Protein AF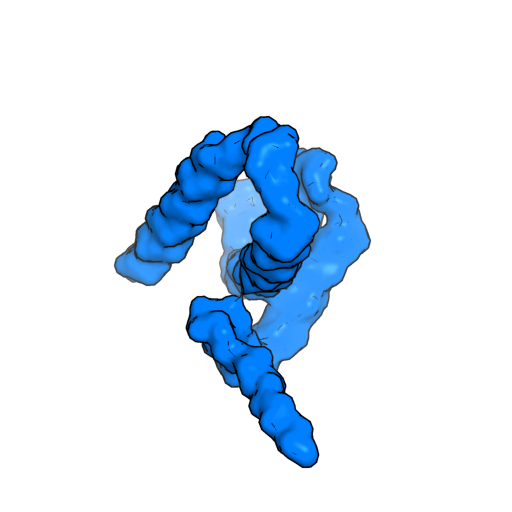-A0A255H8Q5-F1 (afdb_monomer)

Secondary structure (DSSP, 8-state):
-HHHHHHHHHHHHHHHHHHTS-S--TT--HHHHHHHHHHHHHHHHHHHHHHHHHHHHHHHTTHHHHHHSS-HHHHHHTSTT--HHHHHHHHHHHHHHHT-HHHHHHHHTT--------

pLDDT: mean 71.22, std 18.43, range [35.31, 93.31]

Solvent-accessible surface area (backbone atoms only — not comparable to full-atom values): 6857 Å² total; per-residue (Å²): 122,71,65,64,58,52,53,50,53,52,53,51,52,51,51,59,53,55,74,64,59,70,88,78,62,86,90,58,54,76,65,62,50,49,53,51,50,53,51,50,54,50,51,52,53,41,52,54,50,50,52,16,43,57,50,27,57,36,48,77,63,40,42,39,37,77,76,65,76,32,55,51,68,63,54,52,48,70,42,93,88,41,54,68,70,55,49,51,46,29,43,52,52,15,52,62,38,68,77,32,69,66,55,49,49,29,56,73,72,71,57,76,80,76,76,81,78,129

Sequence (118 aa):
MAGALGALEALQGVLHLLDRVRSDRSGLGPEERLEIVEAARLASRRLKALTAVVVAEADAAESSMVARGTPMTSWLALDAATDAKQAAGMVWTGKELGELPVVREAALQGGCRRGRAG

Structure (mmCIF, N/CA/C/O backbone):
data_AF-A0A255H8Q5-F1
#
_entry.id   AF-A0A255H8Q5-F1
#
loop_
_atom_site.group_PDB
_atom_site.id
_atom_site.type_symbol
_atom_site.label_atom_id
_atom_site.label_alt_id
_atom_site.label_comp_id
_atom_site.label_asym_id
_atom_site.label_entity_id
_atom_site.label_seq_id
_atom_site.pdbx_PDB_ins_code
_atom_site.Cartn_x
_atom_site.Cartn_y
_atom_site.Cartn_z
_atom_site.occupancy
_atom_site.B_iso_or_equiv
_atom_site.auth_seq_id
_atom_site.auth_comp_id
_atom_site.auth_asym_id
_atom_site.auth_atom_id
_atom_site.pdbx_PDB_model_num
ATOM 1 N N . MET A 1 1 ? 9.256 -17.788 -8.898 1.00 45.22 1 MET A N 1
ATOM 2 C CA . MET A 1 1 ? 7.820 -17.617 -9.230 1.00 45.22 1 MET A CA 1
ATOM 3 C C . MET A 1 1 ? 6.875 -17.705 -8.023 1.00 45.22 1 MET A C 1
ATOM 5 O O . MET A 1 1 ? 5.835 -17.071 -8.083 1.00 45.22 1 MET A O 1
ATOM 9 N N . ALA A 1 2 ? 7.211 -18.391 -6.917 1.00 54.72 2 ALA A N 1
ATOM 10 C CA . ALA A 1 2 ? 6.317 -18.506 -5.749 1.00 54.72 2 ALA A CA 1
ATOM 11 C C . ALA A 1 2 ? 6.103 -17.198 -4.944 1.00 54.72 2 ALA A C 1
ATOM 13 O O . ALA A 1 2 ? 5.030 -16.991 -4.391 1.00 54.72 2 ALA A O 1
ATOM 14 N N . GLY A 1 3 ? 7.088 -16.290 -4.909 1.00 62.03 3 GLY A N 1
ATOM 15 C CA . GLY A 1 3 ? 7.007 -15.066 -4.093 1.00 62.03 3 GLY A CA 1
ATOM 16 C C . GLY A 1 3 ? 6.009 -14.012 -4.592 1.00 62.03 3 GLY A C 1
ATOM 17 O O . GLY A 1 3 ? 5.322 -13.395 -3.786 1.00 62.03 3 GLY A O 1
ATOM 18 N N . ALA A 1 4 ? 5.882 -13.831 -5.911 1.00 61.97 4 ALA A N 1
ATOM 19 C CA . ALA A 1 4 ? 4.980 -12.827 -6.487 1.00 61.97 4 ALA A CA 1
ATOM 20 C C . ALA A 1 4 ? 3.498 -13.200 -6.310 1.00 61.97 4 ALA A C 1
ATOM 22 O O . ALA A 1 4 ? 2.677 -12.337 -6.012 1.00 61.97 4 ALA A O 1
ATOM 23 N N . LEU A 1 5 ? 3.172 -14.493 -6.436 1.00 63.12 5 LEU A N 1
ATOM 24 C CA . LEU A 1 5 ? 1.825 -15.007 -6.178 1.00 63.12 5 LEU A CA 1
ATOM 25 C C . LEU A 1 5 ? 1.444 -14.834 -4.701 1.00 63.12 5 LEU A C 1
ATOM 27 O O . LEU A 1 5 ? 0.359 -14.336 -4.421 1.00 63.12 5 LEU A O 1
ATOM 31 N N . GLY A 1 6 ? 2.364 -15.126 -3.774 1.00 80.00 6 GLY A N 1
ATOM 32 C CA . GLY A 1 6 ? 2.125 -14.917 -2.342 1.00 80.00 6 GLY A CA 1
ATOM 33 C C . GLY A 1 6 ? 1.942 -13.443 -1.954 1.00 80.00 6 GLY A C 1
ATOM 34 O O . GLY A 1 6 ? 1.078 -13.122 -1.142 1.00 80.00 6 GLY A O 1
ATOM 35 N N . ALA A 1 7 ? 2.708 -12.526 -2.554 1.00 78.06 7 ALA A N 1
ATOM 36 C CA . ALA A 1 7 ? 2.568 -11.091 -2.289 1.00 78.06 7 ALA A CA 1
ATOM 37 C C . ALA A 1 7 ? 1.233 -10.526 -2.806 1.00 78.06 7 ALA A C 1
ATOM 39 O O . ALA A 1 7 ? 0.586 -9.733 -2.118 1.00 78.06 7 ALA A O 1
ATOM 40 N N . LEU A 1 8 ? 0.805 -10.951 -4.000 1.00 83.06 8 LEU A N 1
ATOM 41 C CA . LEU A 1 8 ? -0.474 -10.538 -4.574 1.00 83.06 8 LEU A CA 1
ATOM 42 C C . LEU A 1 8 ? -1.657 -11.072 -3.757 1.00 83.06 8 LEU A C 1
ATOM 44 O O . LEU A 1 8 ? -2.562 -10.305 -3.435 1.00 83.06 8 LEU A O 1
ATOM 48 N N . GLU A 1 9 ? -1.624 -12.349 -3.375 1.00 85.00 9 GLU A N 1
ATOM 49 C CA . GLU A 1 9 ? -2.653 -12.975 -2.537 1.00 85.00 9 GLU A CA 1
ATOM 50 C C . GLU A 1 9 ? -2.772 -12.275 -1.173 1.00 85.00 9 GLU A C 1
ATOM 52 O O . GLU A 1 9 ? -3.874 -11.952 -0.724 1.00 85.00 9 GLU A O 1
ATOM 57 N N . ALA A 1 10 ? -1.641 -11.943 -0.541 1.00 86.56 10 ALA A N 1
ATOM 58 C CA . ALA A 1 10 ? -1.634 -11.195 0.712 1.00 86.56 10 ALA A CA 1
ATOM 59 C C . ALA A 1 10 ? -2.286 -9.805 0.567 1.00 86.56 10 ALA A C 1
ATOM 61 O O . ALA A 1 10 ? -3.104 -9.415 1.404 1.00 86.56 10 ALA A O 1
ATOM 62 N N . LEU A 1 11 ? -1.970 -9.063 -0.502 1.00 86.88 11 LEU A N 1
ATOM 63 C CA . LEU A 1 11 ? -2.575 -7.754 -0.778 1.00 86.88 11 LEU A CA 1
ATOM 64 C C . LEU A 1 11 ? -4.079 -7.857 -1.062 1.00 86.88 11 LEU A C 1
ATOM 66 O O . LEU A 1 11 ? -4.849 -7.034 -0.567 1.00 86.88 11 LEU A O 1
ATOM 70 N N . GLN A 1 12 ? -4.516 -8.885 -1.792 1.00 89.25 12 GLN A N 1
ATOM 71 C CA . GLN A 1 12 ? -5.938 -9.161 -2.011 1.00 89.25 12 GLN A CA 1
ATOM 72 C C . GLN A 1 12 ? -6.668 -9.452 -0.693 1.00 89.25 12 GLN A C 1
ATOM 74 O O . GLN A 1 12 ? -7.760 -8.929 -0.467 1.00 89.25 12 GLN A O 1
ATOM 79 N N . GLY A 1 13 ? -6.046 -10.212 0.213 1.00 89.12 13 GLY A N 1
ATOM 80 C CA . GLY A 1 13 ? -6.574 -10.446 1.557 1.00 89.12 13 GLY A CA 1
ATOM 81 C C . GLY A 1 13 ? -6.743 -9.156 2.366 1.00 89.12 13 GLY A C 1
ATOM 82 O O . GLY A 1 13 ? -7.769 -8.968 3.021 1.00 89.12 13 GLY A O 1
ATOM 83 N N . VAL A 1 14 ? -5.783 -8.227 2.283 1.00 89.12 14 VAL A N 1
ATOM 84 C CA . VAL A 1 14 ? -5.893 -6.908 2.933 1.00 89.12 14 VAL A CA 1
ATOM 85 C C . VAL A 1 1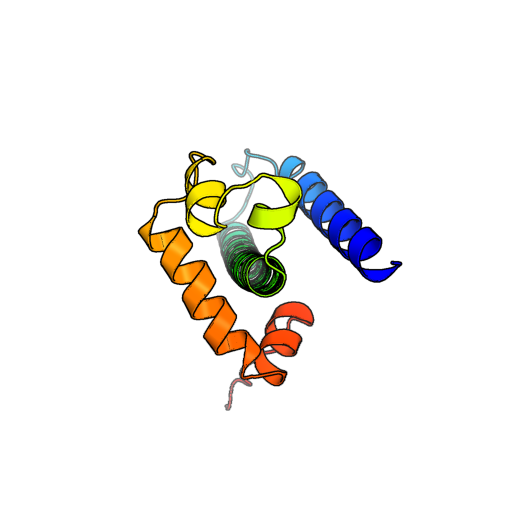4 ? -7.058 -6.097 2.366 1.00 89.12 14 VAL A C 1
ATOM 87 O O . VAL A 1 14 ? -7.832 -5.544 3.145 1.00 89.12 14 VAL A O 1
ATOM 90 N N . LEU A 1 15 ? -7.209 -6.037 1.039 1.00 88.56 15 LEU A N 1
ATOM 91 C CA . LEU A 1 15 ? -8.316 -5.315 0.399 1.00 88.56 15 LEU A CA 1
ATOM 92 C C . LEU A 1 15 ? -9.673 -5.884 0.829 1.00 88.56 15 LEU A C 1
ATOM 94 O O . LEU A 1 15 ? -10.541 -5.132 1.266 1.00 88.56 15 LEU A O 1
ATOM 98 N N . HIS A 1 16 ? -9.810 -7.211 0.843 1.00 89.56 16 HIS A N 1
ATOM 99 C CA . HIS A 1 16 ? -11.027 -7.868 1.316 1.00 89.56 16 HIS A CA 1
ATOM 100 C C . HIS A 1 16 ? -11.353 -7.534 2.783 1.00 89.56 16 HIS A C 1
ATOM 102 O O . HIS A 1 16 ? -12.516 -7.368 3.151 1.00 89.56 16 HIS A O 1
ATOM 108 N N . LEU A 1 17 ? -10.341 -7.421 3.649 1.00 88.75 17 LEU A N 1
ATOM 109 C CA . LEU A 1 17 ? -10.544 -6.999 5.037 1.00 88.75 17 LEU A CA 1
ATOM 110 C C . LEU A 1 17 ? -10.956 -5.525 5.143 1.00 88.75 17 LEU A C 1
ATOM 112 O O . LEU A 1 17 ? -11.790 -5.200 5.988 1.00 88.75 17 LEU A O 1
ATOM 116 N N . LEU A 1 18 ? -10.408 -4.647 4.297 1.00 86.31 18 LEU A N 1
ATOM 117 C CA . LEU A 1 18 ? -10.789 -3.233 4.250 1.00 86.31 18 LEU A CA 1
ATOM 118 C C . LEU A 1 18 ? -12.249 -3.052 3.820 1.00 86.31 18 LEU A C 1
ATOM 120 O O . LEU A 1 18 ? -12.954 -2.265 4.450 1.00 86.31 18 LEU A O 1
ATOM 124 N N . ASP A 1 19 ? -12.733 -3.836 2.855 1.00 84.88 19 ASP A N 1
ATOM 125 C CA . ASP A 1 19 ? -14.138 -3.812 2.415 1.00 84.88 19 ASP A CA 1
ATOM 126 C C . ASP A 1 19 ? -15.121 -4.190 3.537 1.00 84.88 19 ASP A C 1
ATOM 128 O O . ASP A 1 19 ? -16.287 -3.793 3.534 1.00 84.88 19 ASP A O 1
ATOM 132 N N . ARG A 1 20 ? -14.654 -4.947 4.536 1.00 84.25 20 ARG A N 1
ATOM 133 C CA . ARG A 1 20 ? -15.452 -5.351 5.703 1.00 84.25 20 ARG A CA 1
ATOM 134 C C . ARG A 1 20 ? -15.480 -4.306 6.817 1.00 84.25 20 ARG A C 1
ATOM 136 O O . ARG A 1 20 ? -16.254 -4.469 7.767 1.00 84.25 20 ARG A O 1
ATOM 143 N N . VAL A 1 21 ? -14.652 -3.261 6.750 1.00 82.69 21 VAL A N 1
ATOM 144 C CA . VAL A 1 21 ? -14.630 -2.196 7.760 1.00 82.69 21 VAL A CA 1
ATOM 145 C C . VAL A 1 21 ? -15.936 -1.413 7.668 1.00 82.69 21 VAL A C 1
ATOM 147 O O . VAL A 1 21 ? -16.167 -0.650 6.734 1.00 82.69 21 VAL A O 1
ATOM 150 N N . ARG A 1 22 ? -16.806 -1.599 8.665 1.00 72.81 22 ARG A N 1
ATOM 151 C CA . ARG A 1 22 ? -18.105 -0.921 8.723 1.00 72.81 22 ARG A CA 1
ATOM 152 C C . ARG A 1 22 ? -17.926 0.598 8.793 1.00 72.81 22 ARG A C 1
ATOM 154 O O . ARG A 1 22 ? -17.067 1.110 9.514 1.00 72.81 22 ARG A O 1
ATOM 161 N N . SER A 1 23 ? -18.779 1.307 8.060 1.00 67.31 23 SER A N 1
ATOM 162 C CA . SER A 1 23 ? -18.856 2.770 8.059 1.00 67.31 23 SER A CA 1
ATOM 163 C C . SER A 1 23 ? -19.532 3.321 9.317 1.00 67.31 23 SER A C 1
ATOM 165 O O . SER A 1 23 ? -19.180 4.413 9.765 1.00 67.31 23 SER A O 1
ATOM 167 N N . ASP A 1 24 ? -20.448 2.559 9.924 1.00 76.06 24 ASP A N 1
ATOM 168 C CA . ASP A 1 24 ? -21.094 2.942 11.177 1.00 76.06 24 ASP A CA 1
ATOM 169 C C . ASP A 1 24 ? -20.199 2.654 12.391 1.00 76.06 24 ASP A C 1
ATOM 171 O O . ASP A 1 24 ? -19.775 1.524 12.641 1.00 76.06 24 ASP A O 1
ATOM 175 N N . ARG A 1 25 ? -19.927 3.718 13.148 1.00 80.50 25 ARG A N 1
ATOM 176 C CA . ARG A 1 25 ? -19.152 3.728 14.395 1.00 80.50 25 ARG A CA 1
ATOM 177 C C . ARG A 1 25 ? -19.948 4.360 15.535 1.00 80.50 25 ARG A C 1
ATOM 179 O O . ARG A 1 25 ? -19.356 4.750 16.536 1.00 80.50 25 ARG A O 1
ATOM 186 N N . SER A 1 26 ? -21.255 4.563 15.377 1.00 79.88 26 SER A N 1
ATOM 187 C CA . SER A 1 26 ? -22.103 5.309 16.316 1.00 79.88 26 SER A CA 1
ATOM 188 C C . SER A 1 26 ? -22.134 4.690 17.718 1.00 79.88 26 SER A C 1
ATOM 190 O O . SER A 1 26 ? -22.114 5.433 18.693 1.00 79.88 26 SER A O 1
ATOM 192 N N . GLY A 1 27 ? -22.055 3.359 17.822 1.00 85.62 27 GLY A N 1
ATOM 193 C CA . GLY A 1 27 ? -22.049 2.625 19.094 1.00 85.62 27 GLY A CA 1
ATOM 194 C C . GLY A 1 27 ? -20.715 2.568 19.849 1.00 85.62 27 GLY A C 1
ATOM 195 O O . GLY A 1 27 ? -20.679 1.976 20.920 1.00 85.62 27 GLY A O 1
ATOM 196 N N . LEU A 1 28 ? -19.631 3.145 19.315 1.00 88.81 28 LEU A N 1
ATOM 197 C CA . LEU A 1 28 ? -18.304 3.064 19.940 1.00 88.81 28 LEU A CA 1
ATOM 198 C C . LEU A 1 28 ? -18.064 4.171 20.971 1.00 88.81 28 LEU A C 1
ATOM 200 O O . LEU A 1 28 ? -18.343 5.352 20.708 1.00 88.81 28 LEU A O 1
ATOM 204 N N . GLY A 1 29 ? -17.456 3.792 22.093 1.00 93.31 29 GLY A N 1
ATOM 205 C CA . GLY A 1 29 ? -16.948 4.699 23.115 1.00 93.31 29 GLY A CA 1
ATOM 206 C C . GLY A 1 29 ? -15.706 5.485 22.659 1.00 93.31 29 GLY A C 1
ATOM 207 O O . GLY A 1 29 ? -15.102 5.172 21.629 1.00 93.31 29 GLY A O 1
ATOM 208 N N . PRO A 1 30 ? -15.298 6.536 23.396 1.00 91.00 30 PRO A N 1
ATOM 209 C CA . PRO A 1 30 ? -14.143 7.360 23.030 1.00 91.00 30 PRO A CA 1
ATOM 210 C C . PRO A 1 30 ? -12.821 6.585 22.909 1.00 91.00 30 PRO A C 1
ATOM 212 O O . PRO A 1 30 ? -12.065 6.835 21.972 1.00 91.00 30 PRO A O 1
ATOM 215 N N . GLU A 1 31 ? -12.551 5.638 23.811 1.00 92.81 31 GLU A N 1
ATOM 216 C CA . GLU A 1 31 ? -11.311 4.844 23.797 1.00 92.81 31 GLU A CA 1
ATOM 217 C C . GLU A 1 31 ? -11.243 3.918 22.576 1.00 92.81 31 GLU A C 1
ATOM 219 O O . GLU A 1 31 ? -10.279 3.975 21.817 1.00 92.81 31 GLU A O 1
ATOM 224 N N . GLU A 1 32 ? -12.317 3.175 22.292 1.00 90.56 32 GLU A N 1
ATOM 225 C CA . GLU A 1 32 ? -12.418 2.296 21.116 1.00 90.56 32 GLU A CA 1
ATOM 226 C C . GLU A 1 32 ? -12.216 3.071 19.804 1.00 90.56 32 GLU A C 1
ATOM 228 O O . GLU A 1 32 ? -11.600 2.590 18.849 1.00 90.56 32 GLU A O 1
ATOM 233 N N . ARG A 1 33 ? -12.700 4.319 19.744 1.00 88.38 33 ARG A N 1
ATOM 234 C CA . ARG A 1 33 ? -12.472 5.197 18.587 1.00 88.38 33 ARG A CA 1
ATOM 235 C C . ARG A 1 33 ? -10.996 5.540 18.420 1.00 88.38 33 ARG A C 1
ATOM 237 O O . ARG A 1 33 ? -10.517 5.553 17.285 1.00 88.38 33 ARG A O 1
ATOM 244 N N . LEU A 1 34 ? -10.286 5.833 19.508 1.00 91.69 34 LEU A N 1
ATOM 245 C CA . LEU A 1 34 ? -8.856 6.138 19.454 1.00 91.69 34 LEU A CA 1
ATOM 246 C C . LEU A 1 34 ? -8.033 4.905 19.071 1.00 91.69 34 LEU A C 1
ATOM 248 O O . LEU A 1 34 ? -7.158 5.023 18.214 1.00 91.69 34 LEU A O 1
ATOM 252 N N . GLU A 1 35 ? -8.366 3.723 19.590 1.00 91.81 35 GLU A N 1
ATOM 253 C CA . GLU A 1 35 ? -7.716 2.466 19.196 1.00 91.81 35 GLU A CA 1
ATOM 254 C C . GLU A 1 35 ? -7.852 2.199 17.690 1.00 91.81 35 GLU A C 1
ATOM 256 O O . GLU A 1 35 ? -6.873 1.877 17.009 1.00 91.81 35 GLU A O 1
ATOM 261 N N . ILE A 1 36 ? -9.046 2.422 17.127 1.00 88.31 36 ILE A N 1
ATOM 262 C CA . ILE A 1 36 ? -9.274 2.314 15.680 1.00 88.31 36 ILE A CA 1
ATOM 263 C C . ILE A 1 36 ? -8.422 3.326 14.909 1.00 88.31 36 ILE A C 1
ATOM 265 O O . ILE A 1 36 ? -7.847 2.979 13.874 1.00 88.31 36 ILE A O 1
ATOM 269 N N . VAL A 1 37 ? -8.316 4.570 15.387 1.00 87.00 37 VAL A N 1
ATOM 270 C CA . VAL A 1 37 ? -7.469 5.593 14.753 1.00 87.00 37 VAL A CA 1
ATOM 271 C C . VAL A 1 37 ? -6.003 5.162 14.760 1.00 87.00 37 VAL A C 1
ATOM 273 O O . VAL A 1 37 ? -5.325 5.276 13.736 1.00 87.00 37 VAL A O 1
ATOM 276 N N . GLU A 1 38 ? -5.495 4.647 15.876 1.00 90.12 38 GLU A N 1
ATOM 277 C CA . GLU A 1 38 ? -4.114 4.177 15.978 1.00 90.12 38 GLU A CA 1
ATOM 278 C C . GLU A 1 38 ? -3.836 3.000 15.038 1.00 90.12 38 GLU A C 1
ATOM 280 O O . GLU A 1 38 ? -2.850 3.030 14.286 1.00 90.12 38 GLU A O 1
ATOM 285 N N . ALA A 1 39 ? -4.737 2.015 15.008 1.00 87.56 39 ALA A N 1
ATOM 286 C CA . ALA A 1 39 ? -4.654 0.868 14.113 1.00 87.56 39 ALA A CA 1
ATOM 287 C C . ALA A 1 39 ? -4.687 1.297 12.637 1.00 87.56 39 ALA A C 1
ATOM 289 O O . ALA A 1 39 ? -3.818 0.901 11.853 1.00 87.56 39 ALA A O 1
ATOM 290 N N . ALA A 1 40 ? -5.617 2.181 12.263 1.00 86.12 40 ALA A N 1
ATOM 291 C CA . ALA A 1 40 ? -5.725 2.709 10.905 1.00 86.12 40 ALA A CA 1
ATOM 292 C C . ALA A 1 40 ? -4.464 3.486 10.490 1.00 86.12 40 ALA A C 1
ATOM 294 O O . ALA A 1 40 ? -3.954 3.314 9.379 1.00 86.12 40 ALA A O 1
ATOM 295 N N . ARG A 1 41 ? -3.893 4.301 11.390 1.00 86.88 41 ARG A N 1
ATOM 296 C CA . ARG A 1 41 ? -2.637 5.028 11.137 1.00 86.88 41 ARG A CA 1
ATOM 297 C C . ARG A 1 41 ? -1.447 4.090 10.968 1.00 86.88 41 ARG A C 1
ATOM 299 O O . ARG A 1 41 ? -0.550 4.376 10.172 1.00 86.88 41 ARG A O 1
ATOM 306 N N . LEU A 1 42 ? -1.381 3.001 11.730 1.00 83.44 42 LEU A N 1
ATOM 307 C CA . LEU A 1 42 ? -0.333 1.994 11.574 1.00 83.44 42 LEU A CA 1
ATOM 308 C C . LEU A 1 42 ? -0.464 1.258 10.234 1.00 83.44 42 LEU A C 1
ATOM 310 O O . LEU A 1 42 ? 0.521 1.181 9.498 1.00 83.44 42 LEU A O 1
ATOM 314 N N . ALA A 1 43 ? -1.668 0.792 9.893 1.00 84.00 43 ALA A N 1
ATOM 315 C CA . ALA A 1 43 ? -1.947 0.120 8.626 1.00 84.00 43 ALA A CA 1
ATOM 316 C C . ALA A 1 43 ? -1.619 1.020 7.425 1.00 84.00 43 ALA A C 1
ATOM 318 O O . ALA A 1 43 ? -0.885 0.608 6.530 1.00 84.00 43 ALA A O 1
ATOM 319 N N . SER A 1 44 ? -2.058 2.285 7.453 1.00 83.56 44 SER A N 1
ATOM 320 C CA . SER A 1 44 ? -1.765 3.261 6.396 1.00 83.56 44 SER A CA 1
ATOM 321 C C . SER A 1 44 ? -0.261 3.464 6.189 1.00 83.56 44 SER A C 1
ATOM 323 O O . SER A 1 44 ? 0.204 3.488 5.052 1.00 83.56 44 SER A O 1
ATOM 325 N N . ARG A 1 45 ? 0.526 3.571 7.270 1.00 83.19 45 ARG A N 1
ATOM 326 C CA . ARG A 1 45 ? 1.988 3.722 7.170 1.00 83.19 45 ARG A CA 1
ATOM 327 C C . ARG A 1 45 ? 2.657 2.499 6.548 1.00 83.19 45 ARG A C 1
ATOM 329 O O . ARG A 1 45 ? 3.506 2.666 5.679 1.00 83.19 45 ARG A O 1
ATOM 336 N N . ARG A 1 46 ? 2.266 1.292 6.968 1.00 82.25 46 ARG A N 1
ATOM 337 C CA . ARG A 1 46 ? 2.822 0.039 6.430 1.00 82.25 46 ARG A CA 1
ATOM 338 C C . ARG A 1 46 ? 2.480 -0.145 4.954 1.00 82.25 46 ARG A C 1
ATOM 340 O O . ARG A 1 46 ? 3.373 -0.435 4.169 1.00 82.25 46 ARG A O 1
ATOM 347 N N . LEU A 1 47 ? 1.226 0.096 4.570 1.00 83.06 47 LEU A N 1
ATOM 348 C CA . LEU A 1 47 ? 0.793 -0.016 3.176 1.00 83.06 47 LEU A CA 1
ATOM 349 C C . LEU A 1 47 ? 1.494 1.005 2.279 1.00 83.06 47 LEU A C 1
ATOM 351 O O . LEU A 1 47 ? 1.990 0.628 1.228 1.00 83.06 47 LEU A O 1
ATOM 355 N N . LYS A 1 48 ? 1.635 2.262 2.722 1.00 80.62 48 LYS A N 1
ATOM 356 C CA . LYS A 1 48 ? 2.396 3.277 1.973 1.00 80.62 48 LYS A CA 1
ATOM 357 C C . LYS A 1 48 ? 3.857 2.877 1.757 1.00 80.62 48 LYS A C 1
ATOM 359 O O . LYS A 1 48 ? 4.372 3.051 0.658 1.00 80.62 48 LYS A O 1
ATOM 364 N N . ALA A 1 49 ? 4.515 2.347 2.791 1.00 78.56 49 ALA A N 1
ATOM 365 C CA . ALA A 1 49 ? 5.893 1.876 2.678 1.00 78.56 49 ALA A CA 1
ATOM 366 C C . ALA A 1 49 ? 6.004 0.691 1.707 1.00 78.56 49 ALA A C 1
ATOM 368 O O . ALA A 1 49 ? 6.866 0.698 0.834 1.00 78.56 49 ALA A O 1
ATOM 369 N N . LEU A 1 50 ? 5.093 -0.283 1.811 1.00 81.50 50 LEU A N 1
ATOM 370 C CA . LEU A 1 50 ? 5.027 -1.415 0.890 1.00 81.50 50 LEU A CA 1
ATOM 371 C C . LEU A 1 50 ? 4.830 -0.951 -0.559 1.00 81.50 50 LEU A C 1
ATOM 373 O O . LEU A 1 50 ? 5.569 -1.398 -1.427 1.00 81.50 50 LEU A O 1
ATOM 377 N N . THR A 1 51 ? 3.899 -0.023 -0.813 1.00 83.06 51 THR A N 1
ATOM 378 C CA . THR A 1 51 ? 3.675 0.561 -2.145 1.00 83.06 51 THR A CA 1
ATOM 379 C C . THR A 1 51 ? 4.953 1.178 -2.710 1.00 83.06 51 THR A C 1
ATOM 381 O O . THR A 1 51 ? 5.300 0.896 -3.851 1.00 83.06 51 THR A O 1
ATOM 384 N N . ALA A 1 52 ? 5.681 1.975 -1.922 1.00 79.69 52 ALA A N 1
ATOM 385 C CA . ALA A 1 52 ? 6.934 2.580 -2.375 1.00 79.69 52 ALA A CA 1
ATOM 386 C C . ALA A 1 52 ? 7.994 1.524 -2.741 1.00 79.69 52 ALA A C 1
ATOM 388 O O . ALA A 1 52 ? 8.652 1.650 -3.771 1.00 79.69 52 ALA A O 1
ATOM 389 N N . VAL A 1 53 ? 8.124 0.463 -1.935 1.00 81.19 53 VAL A N 1
ATOM 390 C CA . VAL A 1 53 ? 9.069 -0.635 -2.196 1.00 81.19 53 VAL A CA 1
ATOM 391 C C . VAL A 1 53 ? 8.715 -1.376 -3.483 1.00 81.19 53 VAL A C 1
ATOM 393 O O . VAL A 1 53 ? 9.570 -1.498 -4.354 1.00 81.19 53 VAL A O 1
ATOM 396 N N . VAL A 1 54 ? 7.465 -1.824 -3.650 1.00 84.56 54 VAL A N 1
ATOM 397 C CA . VAL A 1 54 ? 7.081 -2.601 -4.845 1.00 84.56 54 VAL A CA 1
ATOM 398 C C . VAL A 1 54 ? 7.129 -1.762 -6.122 1.00 84.56 54 VAL A C 1
ATOM 400 O O . VAL A 1 54 ? 7.455 -2.288 -7.182 1.00 84.56 54 VAL A O 1
ATOM 403 N N . VAL A 1 55 ? 6.859 -0.454 -6.028 1.00 83.75 55 VAL A N 1
ATOM 404 C CA . VAL A 1 55 ? 7.054 0.488 -7.138 1.00 83.75 55 VAL A CA 1
ATOM 405 C C . VAL A 1 55 ? 8.532 0.577 -7.504 1.00 83.75 55 VAL A C 1
ATOM 407 O O . VAL A 1 55 ? 8.869 0.411 -8.667 1.00 83.75 55 VAL A O 1
ATOM 410 N N . ALA A 1 56 ? 9.428 0.789 -6.539 1.00 80.00 56 ALA A N 1
ATOM 411 C CA . ALA A 1 56 ? 10.855 0.888 -6.836 1.00 80.00 56 ALA A CA 1
ATOM 412 C C . ALA A 1 56 ? 11.444 -0.422 -7.380 1.00 80.0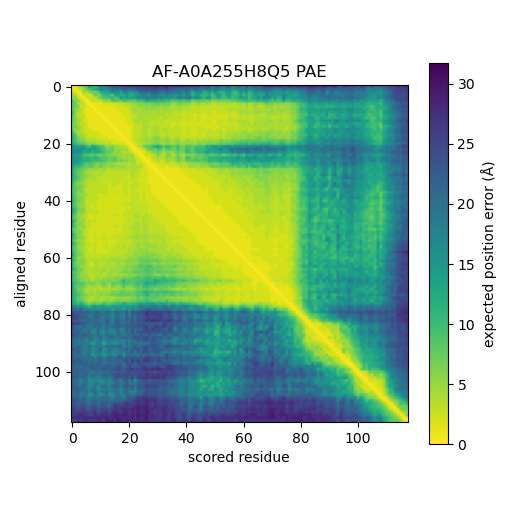0 56 ALA A C 1
ATOM 414 O O . ALA A 1 56 ? 12.245 -0.383 -8.310 1.00 80.00 56 ALA A O 1
ATOM 415 N N . GLU A 1 57 ? 11.024 -1.576 -6.853 1.00 84.12 57 GLU A N 1
ATOM 416 C CA . GLU A 1 57 ? 11.421 -2.889 -7.376 1.00 84.12 57 GLU A CA 1
ATOM 417 C C . GLU A 1 57 ? 10.962 -3.069 -8.834 1.00 84.12 57 GLU A C 1
ATOM 419 O O . GLU A 1 57 ? 11.733 -3.524 -9.680 1.00 84.12 57 GLU A O 1
ATOM 424 N N . ALA A 1 58 ? 9.730 -2.667 -9.153 1.00 87.38 58 ALA A N 1
ATOM 425 C CA . ALA A 1 58 ? 9.191 -2.768 -10.503 1.00 87.38 58 ALA A CA 1
ATOM 426 C C . ALA A 1 58 ? 9.816 -1.745 -11.477 1.00 87.38 58 ALA A C 1
ATOM 428 O O . ALA A 1 58 ? 10.010 -2.077 -12.649 1.00 87.38 58 ALA A O 1
ATOM 429 N N . ASP A 1 59 ? 10.149 -0.535 -11.013 1.00 85.56 59 ASP A N 1
ATOM 430 C CA . 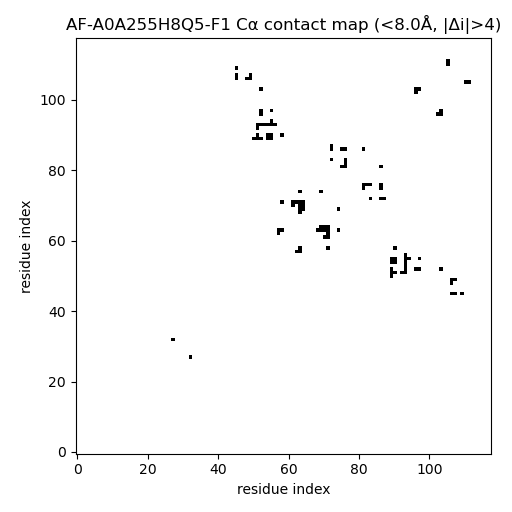ASP A 1 59 ? 10.843 0.502 -11.795 1.00 85.56 59 ASP A CA 1
ATOM 431 C C . ASP A 1 59 ? 12.271 0.067 -12.130 1.00 85.56 59 ASP A C 1
ATOM 433 O O . ASP A 1 59 ? 12.680 0.119 -13.286 1.00 85.56 59 ASP A O 1
ATOM 437 N N . ALA A 1 60 ? 13.006 -0.451 -11.138 1.00 81.31 60 ALA A N 1
ATOM 438 C CA . ALA A 1 60 ? 14.364 -0.964 -11.320 1.00 81.31 60 ALA A CA 1
ATOM 439 C C . ALA A 1 60 ? 14.423 -2.145 -12.303 1.00 81.31 60 ALA A C 1
ATOM 441 O O . ALA A 1 60 ? 15.426 -2.330 -12.988 1.00 81.31 60 ALA A O 1
ATOM 442 N N . ALA A 1 61 ? 13.346 -2.928 -12.388 1.00 89.38 61 ALA A N 1
ATOM 443 C CA . ALA A 1 61 ? 13.187 -4.004 -13.362 1.00 89.38 61 ALA A CA 1
ATOM 444 C C . ALA A 1 61 ? 12.585 -3.538 -14.705 1.00 89.38 61 ALA A C 1
ATOM 446 O O . ALA A 1 61 ? 12.214 -4.380 -15.521 1.00 89.38 61 ALA A O 1
ATOM 447 N N . GLU A 1 62 ? 12.406 -2.227 -14.909 1.00 89.81 62 GLU A N 1
ATOM 448 C CA . GLU A 1 62 ? 11.774 -1.611 -16.086 1.00 89.81 62 GLU A CA 1
ATOM 449 C C . GLU A 1 62 ? 10.407 -2.228 -16.441 1.00 89.81 62 GLU A C 1
ATOM 451 O O . GLU A 1 62 ? 9.964 -2.228 -17.592 1.00 89.81 62 GLU A O 1
ATOM 456 N N . SER A 1 63 ? 9.697 -2.757 -15.439 1.00 90.44 63 SER A N 1
ATOM 457 C CA . SER A 1 63 ? 8.551 -3.646 -15.655 1.00 90.44 63 SER A CA 1
ATOM 458 C C . SER A 1 63 ? 7.396 -2.950 -16.372 1.00 90.44 63 SER A C 1
ATOM 460 O O . SER A 1 63 ? 6.746 -3.554 -17.225 1.00 90.44 63 SER A O 1
ATOM 462 N N . SER A 1 64 ? 7.143 -1.670 -16.080 1.00 87.19 64 SER A N 1
ATOM 463 C CA . SER A 1 64 ? 6.116 -0.897 -16.791 1.00 87.19 64 SER A CA 1
ATOM 464 C C . SER A 1 64 ? 6.506 -0.613 -18.241 1.00 87.19 64 SER A C 1
ATOM 466 O O . SER A 1 64 ? 5.644 -0.629 -19.118 1.00 87.19 64 SER A O 1
ATOM 468 N N . MET A 1 65 ? 7.794 -0.389 -18.513 1.00 89.62 65 MET A N 1
ATOM 469 C CA . MET A 1 65 ? 8.278 -0.167 -19.871 1.00 89.62 65 MET A CA 1
ATOM 470 C C . MET A 1 65 ? 8.128 -1.446 -20.694 1.00 89.62 65 MET A C 1
ATOM 472 O O . MET A 1 65 ? 7.521 -1.423 -21.760 1.00 89.62 65 MET A O 1
ATOM 476 N N . VAL A 1 66 ? 8.584 -2.581 -20.162 1.00 91.94 66 VAL A N 1
ATOM 477 C CA . VAL A 1 66 ? 8.503 -3.879 -20.844 1.00 91.94 66 VAL A CA 1
ATOM 478 C C . VAL A 1 66 ? 7.053 -4.319 -21.058 1.00 91.94 66 VAL A C 1
ATOM 480 O O . VAL A 1 66 ? 6.695 -4.758 -22.147 1.00 91.94 66 VAL A O 1
ATOM 483 N N . ALA A 1 67 ? 6.197 -4.199 -20.039 1.00 91.81 67 ALA A N 1
ATOM 484 C CA . ALA A 1 67 ? 4.832 -4.719 -20.110 1.00 91.81 67 ALA A CA 1
ATOM 485 C C . ALA A 1 67 ? 3.829 -3.760 -20.770 1.00 91.81 67 ALA A C 1
ATOM 487 O O . ALA A 1 67 ? 2.813 -4.210 -21.298 1.00 91.81 67 ALA A O 1
ATOM 488 N N . ARG A 1 68 ? 4.050 -2.440 -20.682 1.00 88.06 68 ARG A N 1
ATOM 489 C CA . ARG A 1 68 ? 3.068 -1.407 -21.071 1.00 88.06 68 ARG A CA 1
ATOM 490 C C . ARG A 1 68 ? 3.640 -0.317 -21.982 1.00 88.06 68 ARG A C 1
ATOM 492 O O . ARG A 1 68 ? 2.910 0.612 -22.316 1.00 88.06 68 ARG A O 1
ATOM 499 N N . GLY A 1 69 ? 4.920 -0.381 -22.357 1.00 89.31 69 GLY A N 1
ATOM 500 C CA . GLY A 1 69 ? 5.570 0.623 -23.209 1.00 89.31 69 GLY A CA 1
ATOM 501 C C . GLY A 1 69 ? 5.600 2.028 -22.602 1.00 89.31 69 GLY A C 1
ATOM 502 O O . GLY A 1 69 ? 5.690 3.007 -23.335 1.00 89.31 69 GLY A O 1
ATOM 503 N N . THR A 1 70 ? 5.447 2.142 -21.279 1.00 85.94 70 THR A N 1
ATOM 504 C CA . THR A 1 70 ? 5.281 3.424 -20.587 1.00 85.94 70 THR A CA 1
ATOM 505 C C . THR A 1 70 ? 6.216 3.487 -19.371 1.00 85.94 70 THR A C 1
ATOM 507 O O . THR A 1 70 ? 6.224 2.545 -18.567 1.00 85.94 70 THR A O 1
ATOM 510 N N . PRO A 1 71 ? 6.995 4.574 -19.187 1.00 86.50 71 PRO A N 1
ATOM 511 C CA . PRO A 1 71 ? 7.806 4.772 -17.984 1.00 86.50 71 PRO A CA 1
ATOM 512 C C . PRO A 1 71 ? 6.967 4.686 -16.705 1.00 86.50 71 PRO A C 1
ATOM 514 O O . PRO A 1 71 ? 5.816 5.129 -16.697 1.00 86.50 71 PRO A O 1
ATOM 517 N N . MET A 1 72 ? 7.532 4.167 -15.609 1.00 85.00 72 MET A N 1
ATOM 518 C CA . MET A 1 72 ? 6.763 3.882 -14.388 1.00 85.00 72 MET A CA 1
ATOM 519 C C . MET A 1 72 ? 6.081 5.120 -13.810 1.00 85.00 72 MET A C 1
ATOM 521 O O . MET A 1 72 ? 4.929 5.060 -13.394 1.00 85.00 72 MET A O 1
ATOM 525 N N . THR A 1 73 ? 6.760 6.263 -13.847 1.00 80.38 73 THR A N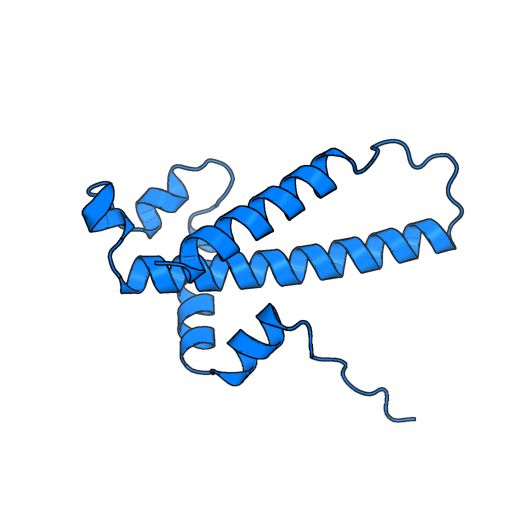 1
ATOM 526 C CA . THR A 1 73 ? 6.218 7.550 -13.396 1.00 80.38 73 THR A CA 1
ATOM 527 C C . THR A 1 73 ? 4.979 7.970 -14.183 1.00 80.38 73 THR A C 1
ATOM 529 O O . THR A 1 73 ? 3.999 8.420 -13.596 1.00 80.38 73 THR A O 1
ATOM 532 N N . SER A 1 74 ? 4.999 7.787 -15.506 1.00 81.25 74 SER A N 1
ATOM 533 C CA . SER A 1 74 ? 3.853 8.069 -16.374 1.00 81.25 74 SER A CA 1
ATOM 534 C C . SER A 1 74 ? 2.744 7.041 -16.175 1.00 81.25 74 SER A C 1
ATOM 536 O O . SER A 1 74 ? 1.577 7.406 -16.148 1.00 81.25 74 SER A O 1
ATOM 538 N N . TRP A 1 75 ? 3.098 5.770 -15.971 1.00 84.06 75 TRP A N 1
ATOM 539 C CA . TRP A 1 75 ? 2.132 4.706 -15.714 1.00 84.06 75 TRP A CA 1
ATOM 540 C C . TRP A 1 75 ? 1.382 4.902 -14.386 1.00 84.06 75 TRP A C 1
ATOM 542 O O . TRP A 1 75 ? 0.164 4.760 -14.356 1.00 84.06 75 TRP A O 1
ATOM 552 N N . LEU A 1 76 ? 2.074 5.305 -13.316 1.00 81.94 76 LEU A N 1
ATOM 553 C CA . LEU A 1 76 ? 1.453 5.622 -12.023 1.00 81.94 76 LEU A CA 1
ATOM 554 C C . LEU A 1 76 ? 0.573 6.878 -12.078 1.00 81.94 76 LEU A C 1
ATOM 556 O O . LEU A 1 76 ? -0.445 6.934 -11.398 1.00 81.94 76 LEU A O 1
ATOM 560 N N . ALA A 1 77 ? 0.943 7.873 -12.889 1.00 75.94 77 ALA A N 1
ATOM 561 C CA . ALA A 1 77 ? 0.174 9.110 -13.043 1.00 75.94 77 ALA A CA 1
ATOM 562 C C . ALA A 1 77 ? -1.139 8.931 -13.833 1.00 75.94 77 ALA A C 1
ATOM 564 O O . ALA A 1 77 ? -1.994 9.814 -13.796 1.00 75.94 77 ALA 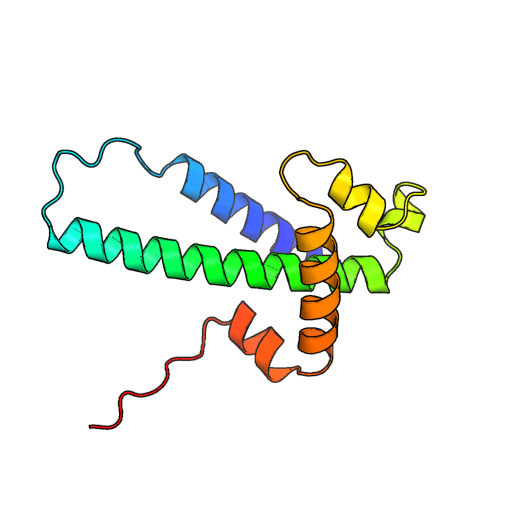A O 1
ATOM 565 N N . LEU A 1 78 ? -1.311 7.811 -14.548 1.00 70.62 78 LEU A N 1
ATOM 566 C CA . LEU A 1 78 ? -2.570 7.474 -15.226 1.00 70.62 78 LEU A CA 1
ATOM 567 C C . LEU A 1 78 ? -3.659 7.012 -14.248 1.00 70.62 78 LEU A C 1
ATOM 569 O O . LEU A 1 78 ? -4.839 7.062 -14.593 1.00 70.62 78 LEU A O 1
ATOM 573 N N . ASP A 1 79 ? -3.281 6.576 -13.044 1.00 63.16 79 ASP A N 1
ATOM 574 C CA . ASP A 1 79 ? -4.227 6.201 -12.000 1.00 63.16 79 ASP A CA 1
ATOM 575 C C . ASP A 1 79 ? -4.579 7.446 -11.167 1.00 63.16 79 ASP A C 1
ATOM 577 O O . ASP A 1 79 ? -3.735 8.017 -10.471 1.00 63.16 79 ASP A O 1
ATOM 581 N N . ALA A 1 80 ? -5.832 7.901 -11.264 1.00 45.16 80 ALA A N 1
ATOM 582 C CA . ALA A 1 80 ? -6.313 9.221 -10.824 1.00 45.16 80 ALA A CA 1
ATOM 583 C C . ALA A 1 80 ? -6.206 9.505 -9.304 1.00 45.16 80 ALA A C 1
ATOM 585 O O . ALA A 1 80 ? -6.647 10.554 -8.834 1.00 45.16 80 ALA A O 1
ATOM 586 N N . ALA A 1 81 ? -5.626 8.586 -8.529 1.00 48.41 81 ALA A N 1
ATOM 587 C CA . ALA A 1 81 ? -5.405 8.693 -7.091 1.00 48.41 81 ALA A CA 1
ATOM 588 C C . ALA A 1 81 ? -3.975 9.125 -6.696 1.00 48.41 81 ALA A C 1
ATOM 590 O O . ALA A 1 81 ? -3.723 9.299 -5.501 1.00 48.41 81 ALA A O 1
ATOM 591 N N . THR A 1 82 ? -3.052 9.312 -7.654 1.00 49.12 82 THR A N 1
ATOM 592 C CA . THR A 1 82 ? -1.644 9.649 -7.365 1.00 49.12 82 THR A CA 1
ATOM 593 C C . THR A 1 82 ? -1.195 10.918 -8.097 1.00 49.12 82 THR A C 1
ATOM 595 O O . THR A 1 82 ? -1.067 10.943 -9.316 1.00 49.12 82 THR A O 1
ATOM 598 N N . ASP A 1 83 ? -0.905 11.982 -7.346 1.00 45.72 83 ASP A N 1
ATOM 599 C CA . ASP A 1 83 ? -0.254 13.197 -7.865 1.00 45.72 83 ASP A CA 1
ATOM 600 C C . ASP A 1 83 ? 1.206 12.886 -8.276 1.00 45.72 83 ASP A C 1
ATOM 602 O O . ASP A 1 83 ? 1.903 12.124 -7.600 1.00 45.72 83 ASP A O 1
ATOM 606 N N . ALA A 1 84 ? 1.702 13.492 -9.362 1.00 43.22 84 ALA A N 1
ATOM 607 C CA . ALA A 1 84 ? 3.083 13.379 -9.849 1.00 43.22 84 ALA A CA 1
ATOM 608 C C . ALA A 1 84 ? 4.163 13.576 -8.758 1.00 43.22 84 ALA A C 1
ATOM 610 O O . ALA A 1 84 ? 5.209 12.926 -8.791 1.00 43.22 84 ALA A O 1
ATOM 611 N N . LYS A 1 85 ? 3.909 14.419 -7.752 1.00 45.66 85 LYS A N 1
ATOM 612 C CA . LYS A 1 85 ? 4.771 14.630 -6.581 1.00 45.66 85 LYS A CA 1
ATOM 613 C C . LYS A 1 85 ? 4.751 13.444 -5.614 1.00 45.66 85 LYS A C 1
ATOM 615 O O . LYS A 1 85 ? 5.788 13.105 -5.046 1.00 45.66 85 LYS A O 1
ATOM 620 N N . GLN A 1 86 ? 3.601 12.794 -5.436 1.00 51.00 86 GLN A N 1
ATOM 621 C CA . GLN A 1 86 ? 3.498 11.548 -4.672 1.00 51.00 86 GLN A CA 1
ATOM 622 C C .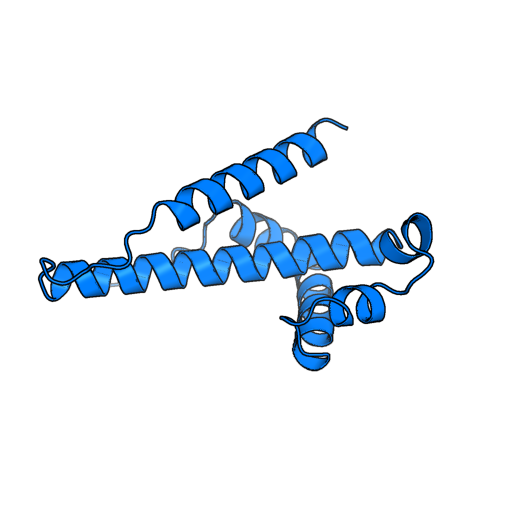 GLN A 1 86 ? 4.165 10.390 -5.413 1.00 51.00 86 GLN A C 1
ATOM 624 O O . GLN A 1 86 ? 4.886 9.625 -4.779 1.00 51.00 86 GLN A O 1
ATOM 629 N N . ALA A 1 87 ? 4.015 10.309 -6.737 1.00 49.50 87 ALA A N 1
ATOM 630 C CA . ALA A 1 87 ? 4.692 9.305 -7.555 1.00 49.50 87 ALA A CA 1
ATOM 631 C C . ALA A 1 87 ? 6.224 9.467 -7.504 1.00 49.50 87 ALA A C 1
ATOM 633 O O . ALA A 1 87 ? 6.942 8.504 -7.237 1.00 49.50 87 ALA A O 1
ATOM 634 N N . ALA A 1 88 ? 6.736 10.694 -7.660 1.00 50.59 88 ALA A N 1
ATOM 635 C CA . ALA A 1 88 ? 8.165 10.983 -7.525 1.00 50.59 88 ALA A CA 1
ATOM 636 C C . ALA A 1 88 ? 8.687 10.685 -6.108 1.00 50.59 88 ALA A C 1
ATOM 638 O O . ALA A 1 88 ? 9.771 10.125 -5.961 1.00 50.59 88 ALA A O 1
ATOM 639 N N . GLY A 1 89 ? 7.900 11.003 -5.074 1.00 56.09 89 GLY A N 1
ATOM 640 C CA . GLY A 1 89 ? 8.214 10.663 -3.686 1.00 56.09 89 GLY A CA 1
ATOM 641 C C . GLY A 1 89 ? 8.265 9.154 -3.436 1.00 56.09 89 GLY A C 1
ATOM 642 O O . GLY A 1 89 ? 9.176 8.688 -2.768 1.00 56.09 89 GLY A O 1
ATOM 643 N N . MET A 1 90 ? 7.349 8.373 -4.016 1.00 57.22 90 MET A N 1
ATOM 644 C CA . MET A 1 90 ? 7.353 6.908 -3.900 1.00 57.22 90 MET A CA 1
ATOM 645 C C . MET A 1 90 ? 8.594 6.282 -4.546 1.00 57.22 90 MET A C 1
ATOM 647 O O . MET A 1 90 ? 9.207 5.405 -3.944 1.00 57.22 90 MET A O 1
ATOM 651 N N . VAL A 1 91 ? 9.004 6.770 -5.722 1.00 56.88 91 VAL A N 1
ATOM 652 C CA . VAL A 1 91 ? 10.215 6.293 -6.415 1.00 56.88 91 VAL A CA 1
ATOM 653 C C . VAL A 1 91 ? 11.485 6.681 -5.648 1.00 56.88 91 VAL A C 1
ATOM 655 O O . VAL A 1 91 ? 12.375 5.850 -5.476 1.00 56.88 91 VAL A O 1
ATOM 658 N N . TRP A 1 92 ? 11.571 7.914 -5.138 1.00 56.72 92 TRP A N 1
ATOM 659 C CA . TRP A 1 92 ? 12.726 8.373 -4.353 1.00 56.72 92 TRP A CA 1
ATOM 660 C C . TRP A 1 92 ? 12.848 7.664 -3.005 1.00 56.72 92 TRP A C 1
ATOM 662 O O . TRP A 1 92 ? 13.912 7.146 -2.679 1.00 56.72 92 TRP A O 1
ATOM 672 N N . THR A 1 93 ? 11.753 7.570 -2.248 1.00 56.88 93 THR A N 1
ATOM 673 C CA . THR A 1 93 ? 11.729 6.846 -0.973 1.00 56.88 93 THR A CA 1
ATOM 674 C C . THR A 1 93 ? 12.013 5.358 -1.175 1.00 56.88 93 THR A C 1
ATOM 676 O O . THR A 1 93 ? 12.714 4.760 -0.367 1.00 56.88 93 THR A O 1
ATOM 679 N N . GLY A 1 94 ? 11.533 4.745 -2.259 1.00 51.75 94 GLY A N 1
ATOM 680 C CA . GLY A 1 94 ? 11.860 3.356 -2.575 1.00 51.75 94 GLY A CA 1
ATOM 681 C C . GLY A 1 94 ? 13.345 3.138 -2.904 1.00 51.75 94 GLY A C 1
ATOM 682 O O . GLY A 1 94 ? 13.913 2.142 -2.462 1.00 51.75 94 GLY A O 1
ATOM 683 N N . LYS A 1 95 ? 14.004 4.089 -3.586 1.00 56.28 95 LYS A N 1
ATOM 684 C CA . LYS A 1 95 ? 15.460 4.052 -3.821 1.00 56.28 95 LYS A CA 1
ATOM 685 C C . LYS A 1 95 ? 16.263 4.168 -2.520 1.00 56.28 95 LYS A C 1
ATOM 687 O O . LYS A 1 95 ? 17.140 3.344 -2.293 1.00 56.28 95 LYS A O 1
ATOM 692 N N . GLU A 1 96 ? 15.913 5.099 -1.630 1.00 55.19 96 GLU A N 1
ATOM 693 C CA . GLU A 1 96 ? 16.565 5.228 -0.311 1.00 55.19 96 GLU A CA 1
ATOM 694 C C . GLU A 1 96 ? 16.356 3.992 0.583 1.00 55.19 96 GLU A C 1
ATOM 696 O O . GLU A 1 96 ? 17.252 3.581 1.318 1.00 55.19 96 GLU A O 1
ATOM 701 N N . LEU A 1 97 ? 15.176 3.368 0.520 1.00 47.47 97 LEU A N 1
ATOM 702 C CA . LEU A 1 97 ? 14.869 2.153 1.281 1.00 47.47 97 LEU A CA 1
ATOM 703 C C . LEU A 1 97 ? 15.545 0.900 0.705 1.00 47.47 97 LEU A C 1
ATOM 705 O O . LEU A 1 97 ? 15.869 -0.015 1.463 1.00 47.47 97 LEU A O 1
ATOM 709 N N . GLY A 1 98 ? 15.772 0.857 -0.610 1.00 48.56 98 GLY A N 1
ATOM 710 C CA . GLY A 1 98 ? 16.504 -0.214 -1.289 1.00 48.56 98 GLY A CA 1
ATOM 711 C C . GLY A 1 98 ? 17.987 -0.271 -0.910 1.00 48.56 98 GLY A C 1
ATOM 712 O O . GLY A 1 98 ? 18.563 -1.356 -0.883 1.00 48.56 98 GLY A O 1
ATOM 713 N N . GLU A 1 99 ? 18.583 0.864 -0.531 1.00 48.50 99 GLU A N 1
ATOM 714 C CA . GLU A 1 99 ? 19.962 0.930 -0.023 1.00 48.50 99 GLU A CA 1
ATOM 715 C C . GLU A 1 99 ? 20.099 0.497 1.450 1.00 48.50 99 GLU A C 1
ATOM 717 O O . GLU A 1 99 ? 21.211 0.317 1.948 1.00 48.50 99 GLU A O 1
ATOM 722 N N . LEU A 1 100 ? 18.984 0.265 2.160 1.00 45.03 100 LEU A N 1
ATOM 723 C CA . LEU A 1 100 ? 18.969 -0.105 3.579 1.00 45.03 100 LEU A CA 1
ATOM 724 C C . LEU A 1 100 ? 18.147 -1.388 3.821 1.00 45.03 100 LEU A C 1
ATOM 726 O O . LEU A 1 100 ? 16.977 -1.317 4.217 1.00 45.03 100 LEU A O 1
ATOM 730 N N . PRO A 1 101 ? 18.764 -2.583 3.688 1.00 48.56 101 PRO A N 1
ATOM 731 C CA . PRO A 1 101 ? 18.092 -3.883 3.832 1.00 48.56 101 PRO A CA 1
ATOM 732 C C . PRO A 1 101 ? 17.290 -4.046 5.136 1.00 48.56 101 PRO A C 1
ATOM 734 O O . PRO A 1 101 ? 16.231 -4.671 5.157 1.00 48.56 101 PRO A O 1
ATOM 737 N N . VAL A 1 102 ? 17.761 -3.424 6.222 1.00 43.88 102 VAL A N 1
ATOM 738 C CA . VAL A 1 102 ? 17.109 -3.412 7.543 1.00 43.88 102 VAL A CA 1
ATOM 739 C C . VAL A 1 102 ? 15.769 -2.669 7.546 1.00 43.88 102 VAL A C 1
ATOM 741 O O . VAL A 1 102 ? 14.862 -3.071 8.269 1.00 43.88 102 VAL A O 1
ATOM 744 N N . VAL A 1 103 ? 15.602 -1.609 6.749 1.00 47.94 103 VAL A N 1
ATOM 745 C CA . VAL A 1 103 ? 14.354 -0.824 6.733 1.00 47.94 103 VAL A CA 1
ATOM 746 C C . VAL A 1 103 ? 13.294 -1.504 5.867 1.00 47.94 103 VAL A C 1
ATOM 748 O O . VAL A 1 103 ? 12.117 -1.487 6.226 1.00 47.94 103 VAL A O 1
ATOM 751 N N . ARG A 1 104 ? 13.711 -2.186 4.792 1.00 48.50 104 ARG A N 1
ATOM 752 C CA . ARG A 1 104 ? 12.857 -3.073 3.987 1.00 48.50 104 ARG A CA 1
ATOM 753 C C . ARG A 1 104 ? 12.269 -4.197 4.844 1.00 48.50 104 ARG A C 1
ATOM 755 O O . ARG A 1 104 ? 11.052 -4.348 4.897 1.00 48.50 104 ARG A O 1
ATOM 762 N N . GLU A 1 105 ? 13.104 -4.914 5.594 1.00 47.44 105 GLU A N 1
ATOM 763 C CA . GLU A 1 105 ? 12.635 -5.957 6.517 1.00 47.44 105 GLU A CA 1
ATOM 764 C C . GLU A 1 105 ? 11.827 -5.385 7.694 1.00 47.44 105 GLU A C 1
ATOM 766 O O . GLU A 1 105 ? 10.790 -5.934 8.042 1.00 47.44 105 GLU A O 1
ATOM 771 N N . ALA A 1 106 ? 12.196 -4.238 8.273 1.00 47.69 106 ALA A N 1
ATOM 772 C CA . ALA A 1 106 ? 11.420 -3.626 9.358 1.00 47.69 106 ALA A CA 1
ATOM 773 C C . ALA A 1 106 ? 10.033 -3.117 8.908 1.00 47.69 106 ALA A C 1
ATOM 775 O O . ALA A 1 106 ? 9.069 -3.174 9.683 1.00 47.69 106 ALA A O 1
ATOM 776 N N . ALA A 1 107 ? 9.912 -2.642 7.663 1.00 49.16 107 ALA A N 1
ATOM 777 C CA . ALA A 1 107 ? 8.645 -2.238 7.057 1.00 49.16 107 ALA A CA 1
ATOM 778 C C . ALA A 1 107 ? 7.746 -3.446 6.739 1.00 49.16 107 ALA A C 1
ATOM 780 O O . ALA A 1 107 ? 6.535 -3.369 6.960 1.00 49.16 107 ALA A O 1
ATOM 781 N N . LEU A 1 108 ? 8.338 -4.55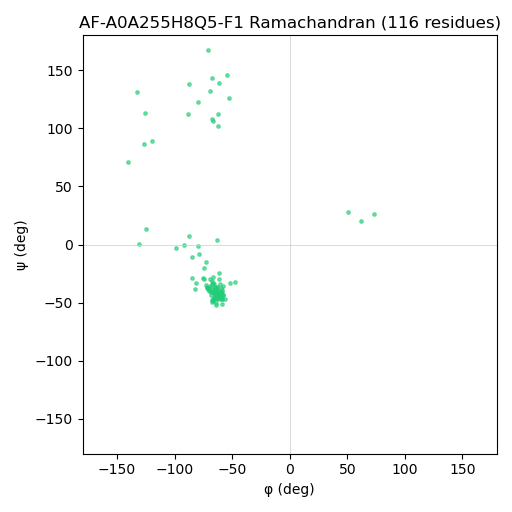8 6.286 1.00 53.16 108 LEU A N 1
ATOM 782 C CA . LEU A 1 108 ? 7.633 -5.787 5.905 1.00 53.16 108 LEU A CA 1
ATOM 783 C C . LEU A 1 108 ? 7.297 -6.695 7.104 1.00 53.16 108 LEU A C 1
ATOM 785 O O . LEU A 1 108 ? 6.198 -7.240 7.166 1.00 53.16 108 LEU A O 1
ATOM 789 N N . GLN A 1 109 ? 8.183 -6.806 8.098 1.00 52.03 109 GLN A N 1
ATOM 790 C CA . GLN A 1 109 ? 8.011 -7.635 9.304 1.00 52.03 109 GLN A CA 1
ATOM 791 C C . GLN A 1 109 ? 7.377 -6.881 10.486 1.00 52.03 109 GLN A C 1
ATOM 793 O O . GLN A 1 109 ? 7.135 -7.447 11.552 1.00 52.03 109 GLN A O 1
ATOM 798 N N . GLY A 1 110 ? 7.068 -5.591 10.324 1.00 44.25 110 GLY A N 1
ATOM 799 C CA . GLY A 1 110 ? 6.295 -4.830 11.302 1.00 44.25 110 GLY A CA 1
ATOM 800 C C . GLY A 1 110 ? 7.037 -4.459 12.593 1.00 44.25 110 GLY A C 1
ATOM 801 O O . GLY A 1 110 ? 6.382 -4.227 13.614 1.00 44.25 110 GLY A O 1
ATOM 802 N N . GLY A 1 111 ? 8.365 -4.351 12.562 1.00 43.91 111 GLY A N 1
ATOM 803 C CA . GLY A 1 111 ? 9.205 -4.172 13.746 1.00 43.91 111 GLY A CA 1
ATOM 804 C C . GLY A 1 111 ? 10.029 -2.886 13.758 1.00 43.91 111 GLY A C 1
ATOM 805 O O . GLY A 1 111 ? 11.197 -2.884 13.400 1.00 43.91 111 GLY A O 1
ATOM 806 N N . CYS A 1 112 ? 9.457 -1.808 14.290 1.00 36.41 112 CYS A N 1
ATOM 807 C CA . CYS A 1 112 ? 10.206 -0.812 15.060 1.00 36.41 112 CYS A CA 1
ATOM 808 C C . CYS A 1 112 ? 9.325 -0.379 16.232 1.00 36.41 112 CYS A C 1
ATOM 810 O O . CYS A 1 112 ? 8.789 0.730 16.275 1.00 36.41 112 CYS A O 1
ATOM 812 N N . ARG A 1 113 ? 9.152 -1.283 17.207 1.00 43.19 113 ARG A N 1
ATOM 813 C CA . ARG A 1 113 ? 8.883 -0.831 18.573 1.00 43.19 113 ARG A CA 1
ATOM 814 C C . ARG A 1 113 ? 10.116 -0.036 18.995 1.00 43.19 113 ARG A C 1
ATOM 816 O O . ARG A 1 113 ? 11.135 -0.628 19.333 1.00 43.19 113 ARG A O 1
ATOM 823 N N . ARG A 1 114 ? 10.039 1.297 18.979 1.00 39.50 114 ARG A N 1
ATOM 824 C CA . ARG A 1 114 ? 10.914 2.079 19.855 1.00 39.50 1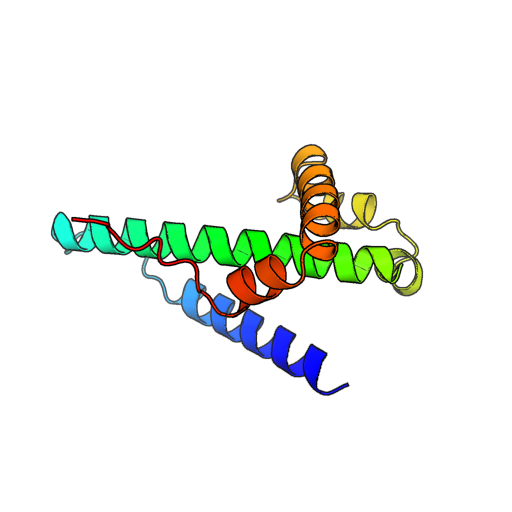14 ARG A CA 1
ATOM 825 C C . ARG A 1 114 ? 10.524 1.677 21.270 1.00 39.50 114 ARG A C 1
ATOM 827 O O . ARG A 1 114 ? 9.385 1.898 21.682 1.00 39.50 114 ARG A O 1
ATOM 834 N N . GLY A 1 115 ? 11.441 0.999 21.950 1.00 35.31 115 GLY A N 1
ATOM 835 C CA . GLY A 1 115 ? 11.339 0.761 23.377 1.00 35.31 115 GLY A CA 1
ATOM 836 C C . GLY A 1 115 ? 11.113 2.099 24.066 1.00 35.31 115 GLY A C 1
ATOM 837 O O . GLY A 1 115 ? 11.844 3.061 23.839 1.00 35.31 115 GLY A O 1
ATOM 838 N N . ARG A 1 116 ? 10.049 2.161 24.859 1.00 36.75 116 ARG A N 1
ATOM 839 C CA . ARG A 1 116 ? 9.865 3.196 25.864 1.00 36.75 116 ARG A CA 1
ATOM 840 C C . ARG A 1 116 ? 10.968 2.938 26.897 1.00 36.75 116 ARG A C 1
ATOM 842 O O . ARG A 1 116 ? 10.913 1.919 27.579 1.00 36.75 116 ARG A O 1
ATOM 849 N N . ALA A 1 117 ? 12.004 3.773 26.921 1.00 36.12 117 ALA A N 1
ATOM 850 C CA . ALA A 1 117 ? 12.865 3.867 28.093 1.00 36.12 117 ALA A CA 1
ATOM 851 C C . ALA A 1 117 ? 12.030 4.526 29.199 1.00 36.12 117 ALA A C 1
ATOM 853 O O . ALA A 1 117 ? 11.292 5.476 28.914 1.00 36.12 117 ALA A O 1
ATOM 854 N N . GLY A 1 118 ? 12.058 3.922 30.386 1.00 36.72 118 GLY A N 1
ATOM 855 C CA . GLY A 1 118 ? 11.456 4.477 31.597 1.00 36.72 118 GLY A CA 1
ATOM 856 C C . GLY A 1 118 ? 12.159 5.737 32.070 1.00 36.72 118 GLY A C 1
ATOM 857 O O . GLY A 1 118 ? 13.273 6.018 31.572 1.00 36.72 118 GLY A O 1
#

Organism: NCBI:txid2016507

Foldseek 3Di:
DVPVVVVVVVVVVVVVVVVVPDPDPPPDDPVVVVVVVVVVVLVVQLVLLVQLQVLLVCQVVVVCCVPPVDRSLVVVVVPVPDDSVNSVVSNVSNVVVVVPVVSVCCSVVVDDPPDDDD

Radius of gyration: 17.23 Å; Cα contacts (8 Å, |Δi|>4): 59; chains: 1; bounding box: 42×33×55 Å

Mean predicted aligned error: 11.87 Å